Protein AF-A0A382EE22-F1 (afdb_monomer_lite)

Radius of gyration: 19.49 Å; chains: 1; bounding box: 49×25×49 Å

Secondary structure (DSSP, 8-state):
---HHHHHTHHHHHHHHHHHHHHHHHHHHHHHHHHHHHHHHHH-S-HHHHHHHHHHHHHHHHS-HHHHHHIIIIIGGG-HHHHTSTTHHHH--

pLDDT: mean 94.17, std 5.1, range [71.88, 98.56]

Foldseek 3Di:
DPCVVVVVCVVVVVVVVVVVVVVVVVCCVVVVVVVVLLVVQCPDPDPVSNVVSVVVVCVVVVDDPVVVVCCQQPVQVVDPVCCPDPVCVVRVD

Sequence (93 aa):
MDYNVIIDNLPLYLNGLWVTIQLVVIALVSGFGLAVPLALMAVSKTSFLRYPAKAYIYFFRGTPLLVQMFLLYYGMGQFEAIRESVLWMLFRE

InterPro domains:
  IPR000515 ABC transporter type 1, transmembrane domain MetI-like [cd06261] (17-79)
  IPR010065 Amino acid ABC transporter, permease protein, 3-TM domain [TIGR01726] (10-80)
  IPR035906 MetI-like superfamily [G3DSA:1.10.3720.10] (1-91)
  IPR035906 MetI-like superfamily [SSF161098] (11-79)
  IPR043429 ABC transporter membrane protein permease protein ArtM/GltK/GlnP/TcyL/YhdX-like [PTHR30614] (13-81)

Organism: NCBI:txid408172

Structure (mmCIF, N/CA/C/O backbone):
data_AF-A0A382EE22-F1
#
_entry.id   AF-A0A382EE22-F1
#
loop_
_atom_site.group_PDB
_atom_site.id
_atom_site.type_symbol
_atom_site.label_atom_id
_atom_site.label_alt_id
_atom_site.label_comp_id
_atom_site.label_asym_id
_atom_site.label_entity_id
_atom_site.label_seq_id
_atom_site.pdbx_PDB_ins_code
_atom_site.Cartn_x
_atom_site.Cartn_y
_atom_site.Cartn_z
_atom_site.occupancy
_atom_site.B_iso_or_equiv
_atom_site.auth_seq_id
_atom_site.auth_comp_id
_atom_site.auth_asym_id
_atom_site.auth_atom_id
_atom_site.pdbx_PDB_model_num
ATOM 1 N N . MET A 1 1 ? 26.319 -19.380 -21.685 1.00 72.56 1 MET A N 1
ATOM 2 C CA . MET A 1 1 ? 25.414 -18.335 -21.173 1.00 72.56 1 MET A CA 1
ATOM 3 C C . MET A 1 1 ? 25.820 -17.032 -21.823 1.00 72.56 1 MET A C 1
ATOM 5 O O . MET A 1 1 ? 26.986 -16.677 -21.710 1.00 72.56 1 MET A O 1
ATOM 9 N N . ASP A 1 2 ? 24.915 -16.394 -22.562 1.00 88.12 2 ASP A N 1
ATOM 10 C CA . ASP A 1 2 ? 25.178 -15.092 -23.178 1.00 88.12 2 ASP A CA 1
ATOM 11 C C . ASP A 1 2 ? 24.815 -13.984 -22.184 1.00 88.12 2 ASP A C 1
ATOM 13 O O . ASP A 1 2 ? 23.643 -13.720 -21.923 1.00 88.12 2 ASP A O 1
ATOM 17 N N . TYR A 1 3 ? 25.834 -13.396 -21.562 1.00 89.12 3 TYR A N 1
ATOM 18 C CA . TYR A 1 3 ? 25.658 -12.365 -20.540 1.00 89.12 3 TYR A CA 1
ATOM 19 C C . TYR A 1 3 ? 25.367 -10.981 -21.133 1.00 89.12 3 TYR A C 1
ATOM 21 O O . TYR A 1 3 ? 24.912 -10.104 -20.397 1.00 89.12 3 TYR A O 1
ATOM 29 N N . ASN A 1 4 ? 25.567 -10.782 -22.442 1.00 92.50 4 ASN A N 1
ATOM 30 C CA . ASN A 1 4 ? 25.299 -9.498 -23.095 1.00 92.50 4 ASN A CA 1
ATOM 31 C C . ASN A 1 4 ? 23.814 -9.134 -23.013 1.00 92.50 4 ASN A C 1
ATOM 33 O O . ASN A 1 4 ? 23.481 -7.990 -22.727 1.00 92.50 4 ASN A O 1
ATOM 37 N N . VAL A 1 5 ? 22.929 -10.136 -23.074 1.00 93.00 5 VAL A N 1
ATOM 38 C CA . VAL A 1 5 ? 21.476 -9.966 -22.906 1.00 93.00 5 VAL A CA 1
ATOM 39 C C . VAL A 1 5 ? 21.122 -9.248 -21.596 1.00 93.00 5 VAL A C 1
ATOM 41 O O . VAL A 1 5 ? 20.170 -8.474 -21.555 1.00 93.00 5 VAL A O 1
ATOM 44 N N . ILE A 1 6 ? 21.874 -9.466 -20.512 1.00 92.44 6 ILE A N 1
ATOM 45 C CA . ILE A 1 6 ? 21.615 -8.799 -19.226 1.00 92.44 6 ILE A CA 1
ATOM 46 C C . ILE A 1 6 ? 21.995 -7.318 -19.302 1.00 92.44 6 ILE A C 1
ATOM 48 O O . ILE A 1 6 ? 21.250 -6.471 -18.812 1.00 92.44 6 ILE A O 1
ATOM 52 N N . ILE A 1 7 ? 23.141 -7.016 -19.915 1.00 93.56 7 ILE A N 1
ATOM 53 C CA . ILE A 1 7 ? 23.666 -5.653 -20.042 1.00 93.56 7 ILE A CA 1
ATOM 54 C C . ILE A 1 7 ? 22.772 -4.834 -20.978 1.00 93.56 7 ILE A C 1
ATOM 56 O O . ILE A 1 7 ? 22.383 -3.721 -20.629 1.00 93.56 7 ILE A O 1
ATOM 60 N N . ASP A 1 8 ? 22.364 -5.418 -22.103 1.00 95.69 8 ASP A N 1
ATOM 61 C CA . ASP A 1 8 ? 21.500 -4.773 -23.095 1.00 95.69 8 ASP A CA 1
ATOM 62 C C . ASP A 1 8 ? 20.113 -4.433 -22.523 1.00 95.69 8 ASP A C 1
ATOM 64 O O . ASP A 1 8 ? 19.499 -3.436 -22.900 1.00 95.69 8 ASP A O 1
ATOM 68 N N . ASN A 1 9 ? 19.633 -5.224 -21.556 1.00 96.38 9 ASN A N 1
ATOM 69 C CA . ASN A 1 9 ? 18.353 -5.011 -20.874 1.00 96.38 9 ASN A CA 1
ATOM 70 C C . ASN A 1 9 ? 18.481 -4.267 -19.535 1.00 96.38 9 ASN A C 1
ATOM 72 O O . ASN A 1 9 ? 17.485 -4.094 -18.830 1.00 96.38 9 ASN A O 1
ATOM 76 N N . LEU A 1 10 ? 19.669 -3.773 -19.174 1.00 96.25 10 LEU A N 1
ATOM 77 C CA . LEU A 1 10 ? 19.866 -3.021 -17.934 1.00 96.25 10 LEU A CA 1
ATOM 78 C C . LEU A 1 10 ? 18.897 -1.827 -17.785 1.00 96.25 10 LEU A C 1
ATOM 80 O O . LEU A 1 10 ? 18.335 -1.671 -16.697 1.00 96.25 10 LEU A O 1
ATOM 84 N N . PRO A 1 11 ? 18.603 -1.034 -18.839 1.00 95.75 11 PRO A N 1
ATOM 85 C CA . PRO A 1 11 ? 17.606 0.034 -18.751 1.00 95.75 11 PRO A CA 1
ATOM 86 C C . PRO A 1 11 ? 16.200 -0.463 -18.379 1.00 95.75 11 PRO A C 1
ATOM 88 O O . PRO A 1 11 ? 15.498 0.202 -17.616 1.00 95.75 11 PRO A O 1
ATOM 91 N N . LEU A 1 12 ? 15.796 -1.643 -18.865 1.00 96.56 12 LEU A N 1
ATOM 92 C CA . LEU A 1 12 ? 14.502 -2.253 -18.547 1.00 96.56 12 LEU A CA 1
ATOM 93 C C . LEU A 1 12 ? 14.425 -2.636 -17.064 1.00 96.56 12 LEU A C 1
ATOM 95 O O . LEU A 1 12 ? 13.438 -2.329 -16.394 1.00 96.56 12 LEU A O 1
ATOM 99 N N . TYR A 1 13 ? 15.481 -3.249 -16.524 1.00 96.75 13 TYR A N 1
ATOM 100 C CA . TYR A 1 13 ? 15.537 -3.597 -15.103 1.00 96.75 13 TYR A CA 1
ATOM 101 C C . TYR A 1 13 ? 15.512 -2.360 -14.203 1.00 96.75 13 TYR A C 1
ATOM 103 O O . TYR A 1 13 ? 14.820 -2.356 -13.186 1.00 96.75 13 TYR A O 1
ATOM 111 N N . LEU A 1 14 ? 16.216 -1.291 -14.589 1.00 97.69 14 LEU A N 1
ATOM 112 C CA . LEU A 1 14 ? 16.195 -0.023 -13.857 1.00 97.69 14 LEU A CA 1
ATOM 113 C C . LEU A 1 14 ? 14.809 0.631 -13.879 1.00 97.69 14 LEU A C 1
ATOM 115 O O . LEU A 1 14 ? 14.382 1.182 -12.865 1.00 97.69 14 LEU A O 1
ATOM 119 N N . ASN A 1 15 ? 14.079 0.531 -14.992 1.00 97.81 15 ASN A N 1
ATOM 120 C CA . ASN A 1 15 ? 12.696 0.995 -15.058 1.00 97.81 15 ASN A CA 1
ATOM 121 C C . ASN A 1 15 ? 11.785 0.192 -14.112 1.00 97.81 15 ASN A C 1
ATOM 123 O O . ASN A 1 15 ? 11.053 0.782 -13.320 1.00 97.81 15 ASN A O 1
ATOM 127 N N . GLY A 1 16 ? 11.892 -1.141 -14.113 1.00 97.81 16 GLY A N 1
ATOM 128 C CA . GLY A 1 16 ? 11.142 -1.994 -13.184 1.00 97.81 16 GLY A CA 1
ATOM 129 C C . GLY A 1 16 ? 11.473 -1.715 -11.713 1.00 97.81 16 GLY A C 1
ATOM 130 O O . GLY A 1 16 ? 10.578 -1.647 -10.866 1.00 97.81 16 GLY A O 1
ATOM 131 N N . LEU A 1 17 ? 12.752 -1.483 -11.402 1.00 98.06 17 LEU A N 1
ATOM 132 C CA . LEU A 1 17 ? 13.193 -1.054 -10.076 1.00 98.06 17 LEU A CA 1
ATOM 133 C C . LEU A 1 17 ? 12.551 0.281 -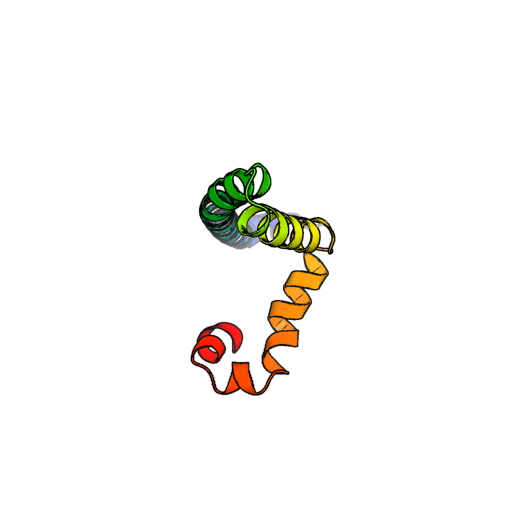9.684 1.00 98.06 17 LEU A C 1
ATOM 135 O O . LEU A 1 17 ? 12.059 0.420 -8.566 1.00 98.06 17 LEU A O 1
ATOM 139 N N . TRP A 1 18 ? 12.522 1.246 -10.603 1.00 98.25 18 TRP A N 1
ATOM 140 C CA . TRP A 1 18 ? 11.915 2.549 -10.359 1.00 98.25 18 TRP A CA 1
ATOM 141 C C . TRP A 1 18 ? 10.422 2.438 -10.036 1.00 98.25 18 TRP A C 1
ATOM 143 O O . TRP A 1 18 ? 9.973 2.981 -9.025 1.00 98.25 18 TRP A O 1
ATOM 153 N N . VAL A 1 19 ? 9.670 1.657 -10.818 1.00 98.06 19 VAL A N 1
ATOM 154 C CA . VAL A 1 19 ? 8.251 1.372 -10.544 1.00 98.06 19 VAL A CA 1
ATOM 155 C C . VAL A 1 19 ? 8.084 0.696 -9.181 1.00 98.06 19 VAL A C 1
ATOM 157 O O . VAL A 1 19 ? 7.211 1.069 -8.402 1.00 98.06 19 VAL A O 1
ATOM 160 N N . THR A 1 20 ? 8.959 -0.251 -8.838 1.00 98.19 20 THR A N 1
ATOM 161 C CA . THR A 1 20 ? 8.915 -0.942 -7.540 1.00 98.19 20 THR A CA 1
ATOM 162 C C . THR A 1 20 ? 9.106 0.032 -6.380 1.00 98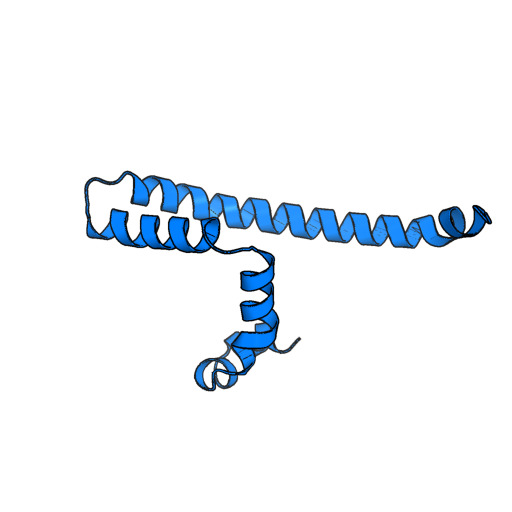.19 20 THR A C 1
ATOM 164 O O . THR A 1 20 ? 8.355 -0.017 -5.408 1.00 98.19 20 THR A O 1
ATOM 167 N N . ILE A 1 21 ? 10.069 0.953 -6.484 1.00 98.56 21 ILE A N 1
ATOM 168 C CA . ILE A 1 21 ? 10.299 1.989 -5.470 1.00 98.56 21 ILE A CA 1
ATOM 169 C C . ILE A 1 21 ? 9.056 2.867 -5.316 1.00 98.56 21 ILE A C 1
ATOM 171 O O . ILE A 1 21 ? 8.620 3.104 -4.191 1.00 98.56 21 ILE A O 1
ATOM 175 N N . GLN A 1 22 ? 8.454 3.308 -6.424 1.00 98.44 22 GLN A N 1
ATOM 176 C CA . GLN A 1 22 ? 7.227 4.105 -6.389 1.00 98.44 22 GLN A CA 1
ATOM 177 C C . GLN A 1 22 ? 6.096 3.364 -5.664 1.00 98.44 22 GLN A C 1
ATOM 179 O O . GLN A 1 22 ? 5.493 3.918 -4.743 1.00 98.44 22 GLN A O 1
ATOM 184 N N . LEU A 1 23 ? 5.853 2.097 -6.015 1.00 97.62 23 LEU A N 1
ATOM 185 C CA . LEU A 1 23 ? 4.824 1.271 -5.381 1.00 97.62 23 LEU A CA 1
ATOM 186 C C . LEU A 1 23 ? 5.085 1.078 -3.884 1.00 97.62 23 LEU A C 1
ATOM 188 O O . LEU A 1 23 ? 4.169 1.243 -3.079 1.00 97.62 23 LEU A O 1
ATOM 192 N N . VAL A 1 24 ? 6.328 0.780 -3.493 1.00 98.12 24 VAL A N 1
ATOM 193 C CA . VAL A 1 24 ? 6.708 0.591 -2.085 1.00 98.12 24 VAL A CA 1
ATOM 194 C C . VAL A 1 24 ? 6.508 1.873 -1.286 1.00 98.12 24 VAL A C 1
ATOM 196 O O . VAL A 1 24 ? 5.928 1.827 -0.204 1.00 98.12 24 VAL A O 1
ATOM 199 N N . VAL A 1 25 ? 6.942 3.022 -1.807 1.00 98.56 25 VAL A N 1
ATOM 200 C CA . VAL A 1 25 ? 6.784 4.309 -1.118 1.00 98.56 25 VAL A CA 1
ATOM 201 C C . VAL A 1 25 ? 5.304 4.639 -0.929 1.00 98.56 25 VAL A C 1
ATOM 203 O O . VAL A 1 25 ? 4.891 4.962 0.185 1.00 98.56 25 VAL A O 1
ATOM 206 N N . ILE A 1 26 ? 4.486 4.499 -1.976 1.00 98.12 26 ILE A N 1
ATOM 207 C CA . ILE A 1 26 ? 3.042 4.758 -1.900 1.00 98.12 26 ILE A CA 1
ATOM 208 C C . ILE A 1 26 ? 2.373 3.807 -0.898 1.00 98.12 26 ILE A C 1
ATOM 210 O O . ILE A 1 26 ? 1.598 4.255 -0.048 1.00 98.12 26 ILE A O 1
ATOM 214 N N . ALA A 1 27 ? 2.693 2.511 -0.947 1.00 96.75 27 ALA A N 1
ATOM 215 C CA . ALA A 1 27 ? 2.139 1.507 -0.042 1.00 96.75 27 ALA A CA 1
ATOM 216 C C . ALA A 1 27 ? 2.542 1.749 1.421 1.00 96.75 27 ALA A C 1
ATOM 218 O O . ALA A 1 27 ? 1.707 1.637 2.315 1.00 96.75 27 ALA A O 1
ATOM 219 N N . LEU A 1 28 ? 3.798 2.124 1.681 1.00 97.56 28 LEU A N 1
ATOM 220 C CA . LEU A 1 28 ? 4.273 2.415 3.034 1.00 97.56 28 LEU A CA 1
ATOM 221 C C . LEU A 1 28 ? 3.639 3.683 3.599 1.00 97.56 28 LEU A C 1
ATOM 223 O O . LEU A 1 28 ? 3.187 3.665 4.739 1.00 97.56 28 LEU A O 1
ATOM 227 N N . VAL A 1 29 ? 3.573 4.767 2.823 1.00 98.31 29 VAL A N 1
ATOM 228 C CA . VAL A 1 29 ? 2.994 6.037 3.289 1.00 98.31 29 VAL A CA 1
ATOM 229 C C . VAL A 1 29 ? 1.499 5.881 3.569 1.00 98.31 29 VAL A C 1
ATOM 231 O O . VAL A 1 29 ? 1.032 6.250 4.648 1.00 98.31 29 VAL A O 1
ATOM 234 N N . SER A 1 30 ? 0.749 5.288 2.636 1.00 97.38 30 SER A N 1
ATOM 235 C CA . SER A 1 30 ? -0.690 5.047 2.812 1.00 97.38 30 SER A CA 1
ATOM 236 C C . SER A 1 30 ? -0.969 4.034 3.927 1.00 97.38 30 SER A C 1
ATOM 238 O O . SER A 1 30 ? -1.794 4.287 4.808 1.00 97.38 30 SER A O 1
ATOM 240 N N . GLY A 1 31 ? -0.231 2.923 3.950 1.00 96.88 31 GLY A N 1
ATOM 241 C CA . GLY A 1 31 ? -0.335 1.892 4.976 1.00 96.88 31 GLY A CA 1
ATOM 242 C C . GLY A 1 31 ? -0.009 2.423 6.367 1.00 96.88 31 GLY A C 1
ATOM 243 O O . GLY A 1 31 ? -0.743 2.139 7.309 1.00 96.88 31 GLY A O 1
ATOM 244 N N . PHE A 1 32 ? 1.030 3.249 6.508 1.00 97.06 32 PHE A N 1
ATOM 245 C CA . PHE A 1 32 ? 1.378 3.891 7.774 1.00 97.06 32 PHE A CA 1
ATOM 246 C C . PHE A 1 32 ? 0.299 4.879 8.230 1.00 97.06 32 PHE A C 1
ATOM 248 O O . PHE A 1 32 ? -0.106 4.849 9.394 1.00 97.06 32 PHE A O 1
ATOM 255 N N . GLY A 1 33 ? -0.225 5.690 7.303 1.00 97.75 33 GLY A N 1
ATOM 256 C CA . GLY A 1 33 ? -1.329 6.613 7.569 1.00 97.75 33 GLY A CA 1
ATOM 257 C C . GLY A 1 33 ? -2.580 5.919 8.117 1.00 97.75 33 GLY A C 1
ATOM 258 O O . GLY A 1 33 ? -3.246 6.467 8.992 1.00 97.75 33 GLY A O 1
ATOM 259 N N . LEU A 1 34 ? -2.866 4.690 7.673 1.00 96.81 34 LEU A N 1
ATOM 260 C CA . LEU A 1 34 ? -3.956 3.863 8.204 1.00 96.81 34 LEU A CA 1
ATOM 261 C C . LEU A 1 34 ? -3.564 3.086 9.470 1.00 96.81 34 LEU A C 1
ATOM 263 O O . LEU A 1 34 ? -4.385 2.911 10.373 1.00 96.81 34 LEU A O 1
ATOM 267 N N . ALA A 1 35 ? -2.319 2.620 9.566 1.00 97.19 35 ALA A N 1
ATOM 268 C CA . ALA A 1 35 ? -1.854 1.780 10.666 1.00 97.19 35 ALA A CA 1
ATOM 269 C C . ALA A 1 35 ? -1.895 2.510 12.012 1.00 97.19 35 ALA A C 1
ATOM 271 O O . ALA A 1 35 ? -2.309 1.916 13.007 1.00 97.19 35 ALA A O 1
ATOM 272 N N . VAL A 1 36 ? -1.514 3.790 12.049 1.00 97.38 36 VAL A N 1
ATOM 273 C CA . VAL A 1 36 ? -1.518 4.598 13.280 1.00 97.38 36 VAL A CA 1
ATOM 274 C C . VAL A 1 36 ? -2.922 4.710 13.899 1.00 97.38 36 VAL A C 1
ATOM 276 O O . VAL A 1 36 ? -3.087 4.288 15.048 1.00 97.38 36 VAL A O 1
ATOM 279 N N . PRO A 1 37 ? -3.963 5.207 13.199 1.00 97.19 37 PRO A N 1
ATOM 280 C CA . PRO A 1 37 ? -5.301 5.294 13.775 1.00 97.19 37 PRO A CA 1
ATOM 281 C C . PRO A 1 37 ? -5.884 3.915 14.097 1.00 97.19 37 PRO A C 1
ATOM 283 O O . PRO A 1 37 ? -6.506 3.757 15.147 1.00 97.19 37 PRO A O 1
ATOM 286 N N . LEU A 1 38 ? -5.651 2.893 13.264 1.00 97.81 38 LEU A N 1
ATOM 287 C CA . LEU A 1 38 ? -6.111 1.530 13.552 1.00 97.81 38 LEU A CA 1
ATOM 288 C C . LEU A 1 38 ? -5.475 0.961 14.822 1.00 97.81 38 LEU A C 1
ATOM 290 O O . LEU A 1 38 ? -6.176 0.344 15.625 1.00 97.81 38 LEU A O 1
ATOM 294 N N . ALA A 1 39 ? -4.180 1.196 15.042 1.00 97.19 39 ALA A N 1
ATOM 295 C CA . ALA A 1 39 ? -3.491 0.773 16.254 1.00 97.19 39 ALA A CA 1
ATOM 296 C C . ALA A 1 39 ? -4.068 1.466 17.497 1.00 97.19 39 ALA A C 1
ATOM 298 O O . ALA A 1 39 ? -4.374 0.791 18.481 1.00 97.19 39 ALA A O 1
ATOM 299 N N . LEU A 1 40 ? -4.296 2.784 17.431 1.00 97.88 40 LEU A N 1
ATOM 300 C CA . LEU A 1 40 ? -4.920 3.548 18.518 1.00 97.88 40 LEU A CA 1
ATOM 301 C C . LEU A 1 40 ? -6.345 3.058 18.818 1.00 97.88 40 LEU A C 1
ATOM 303 O O . LEU A 1 40 ? -6.705 2.862 19.980 1.00 97.88 40 LEU A O 1
ATOM 307 N N . MET A 1 41 ? -7.148 2.793 17.783 1.00 98.19 41 MET A N 1
ATOM 308 C CA . MET A 1 41 ? -8.488 2.226 17.947 1.00 98.19 41 MET A CA 1
ATOM 309 C C . MET A 1 41 ? -8.440 0.822 18.565 1.00 98.19 41 MET A C 1
ATOM 311 O O . MET A 1 41 ? -9.218 0.526 19.471 1.00 98.19 41 MET A O 1
ATOM 315 N N . ALA A 1 42 ? -7.500 -0.028 18.145 1.00 97.31 42 ALA A N 1
ATOM 316 C CA . ALA A 1 42 ? -7.375 -1.407 18.617 1.00 97.31 42 ALA A CA 1
ATOM 317 C C . ALA A 1 42 ? -6.982 -1.530 20.103 1.00 97.31 42 ALA A C 1
ATOM 319 O O . ALA A 1 42 ? -7.320 -2.537 20.737 1.00 97.31 42 ALA A O 1
ATOM 320 N N . VAL A 1 43 ? -6.300 -0.527 20.670 1.00 97.44 43 VAL A N 1
ATOM 321 C CA . VAL A 1 43 ? -5.955 -0.470 22.107 1.00 97.44 43 VAL A CA 1
ATOM 322 C C . VAL A 1 43 ? -6.965 0.317 22.947 1.00 97.44 43 VAL A C 1
ATOM 324 O O . VAL A 1 43 ? -6.857 0.346 24.173 1.00 97.44 43 VAL A O 1
ATOM 327 N N . SER A 1 44 ? -7.972 0.930 22.319 1.00 97.31 44 SER A N 1
ATOM 328 C CA . SER A 1 44 ? -9.001 1.699 23.018 1.00 97.31 44 SER A CA 1
ATOM 329 C C . SER A 1 44 ? -9.819 0.834 23.987 1.00 97.31 44 SER A C 1
ATOM 331 O O . SER A 1 44 ? -10.080 -0.349 23.748 1.00 97.31 44 SER A O 1
ATOM 333 N N . LYS A 1 45 ? -10.280 1.441 25.088 1.00 96.94 45 LYS A N 1
ATOM 334 C CA . LYS A 1 45 ? -11.221 0.808 26.030 1.00 96.94 45 LYS A CA 1
ATOM 335 C C . LYS A 1 45 ? -12.623 0.668 25.426 1.00 96.94 45 LYS A C 1
ATOM 337 O O . LYS A 1 45 ? -13.376 -0.216 25.829 1.00 96.94 45 LYS A O 1
ATOM 342 N N . THR A 1 46 ? -12.964 1.512 24.452 1.00 97.50 46 THR A N 1
ATOM 343 C CA . THR A 1 46 ? -14.283 1.540 23.816 1.00 97.50 46 THR A CA 1
ATOM 344 C C . THR A 1 46 ? -14.428 0.380 22.837 1.00 97.50 46 THR A C 1
ATOM 346 O O . THR A 1 46 ? -13.793 0.355 21.782 1.00 97.50 46 THR A O 1
ATOM 349 N N . SER A 1 47 ? -15.313 -0.566 23.156 1.00 95.75 47 SER A N 1
ATOM 350 C CA . SER A 1 47 ? -15.568 -1.759 22.339 1.00 95.75 47 SER A CA 1
ATOM 351 C C . SER A 1 47 ? -15.923 -1.439 20.882 1.00 95.75 47 SER A C 1
ATOM 353 O O . SER A 1 47 ? -15.426 -2.113 19.983 1.00 95.75 47 SER A O 1
ATOM 355 N N . PHE A 1 48 ? -16.704 -0.380 20.638 1.00 97.00 48 PHE A N 1
ATOM 356 C CA . PHE A 1 48 ? -17.104 0.038 19.289 1.00 97.00 48 PHE A CA 1
ATOM 357 C C . PHE A 1 48 ? -15.932 0.497 18.406 1.00 97.00 48 PHE A C 1
ATOM 359 O O . PHE A 1 48 ? -15.998 0.351 17.195 1.00 97.00 48 PHE A O 1
ATOM 366 N N . LEU A 1 49 ? -14.836 0.994 18.989 1.00 97.12 49 LEU A N 1
ATOM 367 C CA . LEU A 1 49 ? -13.616 1.327 18.240 1.00 97.12 49 LEU A CA 1
ATOM 368 C C . LEU A 1 49 ? -12.687 0.113 18.131 1.00 97.12 49 LEU A C 1
ATOM 370 O O . LEU A 1 49 ? -12.120 -0.175 17.077 1.00 97.12 49 LEU A O 1
ATOM 374 N N . ARG A 1 50 ? -12.561 -0.632 19.232 1.00 98.12 50 ARG A N 1
ATOM 375 C CA . ARG A 1 50 ? -11.618 -1.741 19.359 1.00 98.12 50 ARG A CA 1
ATOM 376 C C . ARG A 1 50 ? -11.943 -2.919 18.449 1.00 98.12 50 ARG A C 1
ATOM 378 O O . ARG A 1 50 ? -11.032 -3.462 17.828 1.00 98.12 50 ARG A O 1
ATOM 385 N N . TYR A 1 51 ? -13.200 -3.360 18.404 1.00 97.81 51 TYR A N 1
ATOM 386 C CA . TYR A 1 51 ? -13.558 -4.573 1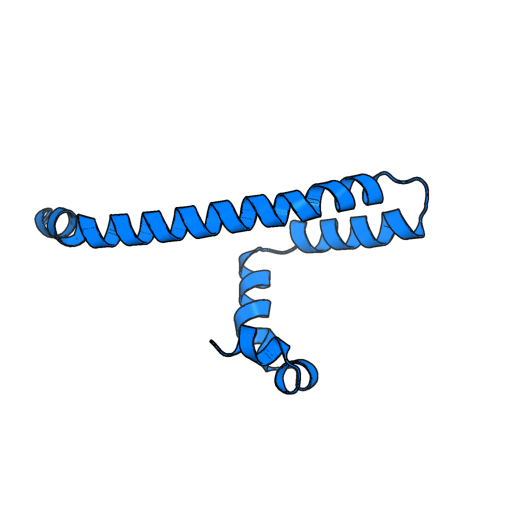7.663 1.00 97.81 51 TYR A CA 1
ATOM 387 C C . TYR A 1 51 ? -13.463 -4.401 16.142 1.00 97.81 51 TYR A C 1
ATOM 389 O O . TYR A 1 51 ? -12.821 -5.253 15.529 1.00 97.81 51 TYR A O 1
ATOM 397 N N . PRO A 1 52 ? -13.977 -3.318 15.523 1.00 97.69 52 PRO A N 1
ATOM 398 C CA . PRO A 1 52 ? -13.794 -3.098 14.089 1.00 97.69 52 PRO A CA 1
ATOM 399 C C . PRO A 1 52 ? -12.319 -2.985 13.689 1.00 97.69 52 PRO A C 1
ATOM 401 O O . PRO A 1 52 ? -11.898 -3.619 12.725 1.00 97.69 52 PRO A O 1
ATOM 404 N N . ALA A 1 53 ? -11.502 -2.270 14.473 1.00 97.94 53 ALA A N 1
ATOM 405 C CA . ALA A 1 53 ? -10.065 -2.172 14.217 1.00 97.94 53 ALA A CA 1
ATOM 406 C C . ALA A 1 53 ? -9.368 -3.540 14.305 1.00 97.94 53 ALA A C 1
ATOM 408 O O . ALA A 1 53 ? -8.576 -3.895 13.434 1.00 97.94 53 ALA A O 1
ATOM 409 N N . LYS A 1 54 ? -9.696 -4.352 15.319 1.00 97.56 54 LYS A N 1
ATOM 410 C CA . LYS A 1 54 ? -9.171 -5.721 15.439 1.00 97.56 54 LYS A CA 1
ATOM 411 C C . LYS A 1 54 ? -9.636 -6.632 14.306 1.00 97.56 54 LYS A C 1
ATOM 413 O O . LYS A 1 54 ? -8.830 -7.426 13.837 1.00 97.56 54 LYS A O 1
ATOM 418 N N . ALA A 1 55 ? -10.887 -6.516 13.861 1.00 97.75 55 ALA A N 1
ATOM 419 C CA . ALA A 1 55 ? -11.415 -7.288 12.738 1.00 97.75 55 ALA A CA 1
ATOM 420 C C . ALA A 1 55 ? -10.681 -6.945 11.435 1.00 97.75 55 ALA A C 1
ATOM 422 O O . ALA A 1 55 ? -10.227 -7.853 10.745 1.00 97.75 55 ALA A O 1
ATOM 423 N N . TYR A 1 56 ? -10.474 -5.653 11.156 1.00 97.06 56 TYR A N 1
ATOM 424 C CA . TYR A 1 56 ? -9.654 -5.196 10.033 1.00 97.06 56 TYR A CA 1
ATOM 425 C C . TYR A 1 56 ? -8.238 -5.786 10.111 1.00 97.06 56 TYR A C 1
ATOM 427 O O . TYR A 1 56 ? -7.785 -6.447 9.180 1.00 97.06 56 TYR A O 1
ATOM 435 N N . ILE A 1 57 ? -7.549 -5.615 11.247 1.00 96.62 57 ILE A N 1
ATOM 436 C CA . ILE A 1 57 ? -6.180 -6.121 11.434 1.00 96.62 57 ILE A CA 1
ATOM 437 C C . ILE A 1 57 ? -6.129 -7.643 11.250 1.00 96.62 57 ILE A C 1
ATOM 439 O O . ILE A 1 57 ? -5.217 -8.144 10.597 1.00 96.62 57 ILE A O 1
ATOM 443 N N . TYR A 1 58 ? -7.093 -8.376 11.809 1.00 96.75 58 TYR A N 1
ATOM 444 C CA . TYR A 1 58 ? -7.169 -9.830 11.700 1.00 96.75 58 TYR A CA 1
ATOM 445 C C . TYR A 1 58 ? -7.401 -10.288 10.261 1.00 96.75 58 TYR A C 1
ATOM 447 O O . TYR A 1 58 ? -6.686 -11.167 9.797 1.00 96.75 58 TYR A O 1
ATOM 455 N N . PHE A 1 59 ? -8.343 -9.676 9.540 1.00 96.31 59 PHE A N 1
ATOM 456 C CA . PHE A 1 59 ? -8.605 -10.002 8.140 1.00 96.31 59 PHE A CA 1
ATOM 457 C C . PHE A 1 59 ? -7.356 -9.761 7.288 1.00 96.31 59 PHE A C 1
ATOM 459 O O . PHE A 1 59 ? -6.850 -10.684 6.655 1.00 96.31 59 PHE A O 1
ATOM 466 N N . PHE A 1 60 ? -6.786 -8.552 7.348 1.00 95.25 60 PHE A N 1
ATOM 467 C CA . PHE A 1 60 ? -5.678 -8.195 6.466 1.00 95.25 60 PHE A CA 1
ATOM 468 C C . PHE A 1 60 ? -4.366 -8.917 6.794 1.00 95.25 60 PHE A C 1
ATOM 470 O O . PHE A 1 60 ? -3.597 -9.201 5.880 1.00 95.25 60 PHE A O 1
ATOM 477 N N . ARG A 1 61 ? -4.113 -9.247 8.070 1.00 95.00 61 ARG A N 1
ATOM 478 C CA . ARG A 1 61 ? -2.928 -10.025 8.484 1.00 95.00 61 ARG A CA 1
ATOM 479 C C . ARG A 1 61 ? -3.142 -11.539 8.447 1.00 95.00 61 ARG A C 1
ATOM 481 O O . ARG A 1 61 ? -2.159 -12.272 8.474 1.00 95.00 61 ARG A O 1
ATOM 488 N N . GLY A 1 62 ? -4.391 -11.998 8.449 1.00 96.25 62 GLY A N 1
ATOM 489 C CA . GLY A 1 62 ? -4.760 -13.413 8.499 1.00 96.25 62 GLY A CA 1
ATOM 490 C C . GLY A 1 62 ? -4.985 -14.046 7.128 1.00 96.25 62 GLY A C 1
ATOM 491 O O . GLY A 1 62 ? -4.944 -15.268 7.018 1.00 96.25 62 GLY A O 1
ATOM 492 N N . THR A 1 63 ? -5.198 -13.247 6.079 1.00 96.75 63 THR A N 1
ATOM 493 C CA . THR A 1 63 ? -5.360 -13.743 4.702 1.00 96.75 63 THR A CA 1
ATOM 494 C C . THR A 1 63 ? -4.102 -13.511 3.859 1.00 96.75 63 THR A C 1
ATOM 496 O O . THR A 1 63 ? -3.478 -12.458 4.001 1.00 96.75 63 THR A O 1
ATOM 499 N N . PRO A 1 64 ? -3.747 -14.417 2.927 1.00 97.12 64 PRO A N 1
ATOM 500 C CA . PRO A 1 64 ? -2.613 -14.210 2.029 1.00 97.12 64 PRO A CA 1
ATOM 501 C C . PRO A 1 64 ? -2.775 -12.955 1.161 1.00 97.12 64 PRO A C 1
ATOM 503 O O . PRO A 1 64 ? -3.821 -12.763 0.539 1.00 97.12 64 PRO A O 1
ATOM 506 N N . LEU A 1 65 ? -1.712 -12.151 1.038 1.00 95.12 65 LEU A N 1
ATOM 507 C CA . LEU A 1 65 ? -1.708 -10.942 0.198 1.00 95.12 65 LEU A CA 1
ATOM 508 C C . LEU A 1 65 ? -2.078 -11.253 -1.260 1.00 95.12 65 LEU A C 1
ATOM 510 O O . LEU A 1 65 ? -2.837 -10.516 -1.880 1.00 95.12 65 LEU A O 1
ATOM 514 N N . LEU A 1 66 ? -1.597 -12.383 -1.788 1.00 95.56 66 LEU A N 1
ATOM 515 C CA . LEU A 1 66 ? -1.918 -12.822 -3.147 1.00 95.56 66 LEU A CA 1
ATOM 516 C C . LEU A 1 66 ? -3.429 -13.013 -3.345 1.00 95.56 66 LEU A C 1
ATOM 518 O O . LEU A 1 66 ? -3.966 -12.612 -4.372 1.00 95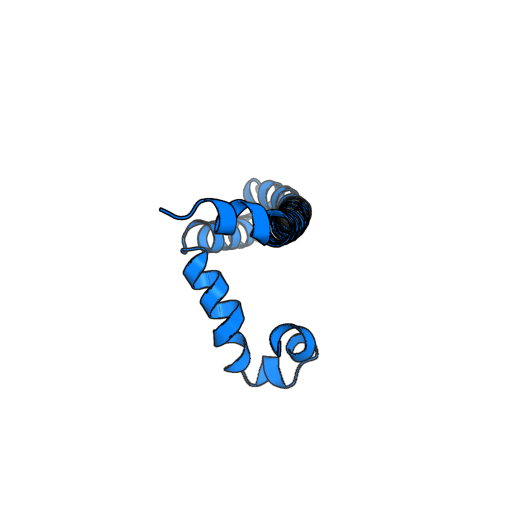.56 66 LEU A O 1
ATOM 522 N N . VAL A 1 67 ? -4.123 -13.577 -2.351 1.00 95.25 67 VAL A N 1
ATOM 523 C CA . VAL A 1 67 ? -5.582 -13.758 -2.398 1.00 95.25 67 VAL A CA 1
ATOM 524 C C . VAL A 1 67 ? -6.286 -12.405 -2.356 1.00 95.25 67 VAL A C 1
ATOM 526 O O . VAL A 1 67 ? -7.214 -12.182 -3.126 1.00 95.25 67 VAL A O 1
ATOM 529 N N . GLN A 1 68 ? -5.829 -11.479 -1.509 1.00 94.94 68 GLN A N 1
ATOM 530 C CA . GLN A 1 68 ? -6.384 -10.122 -1.450 1.00 94.94 68 GLN A CA 1
ATOM 531 C C . GLN A 1 68 ? -6.245 -9.397 -2.792 1.00 94.94 68 GLN A C 1
ATOM 533 O O . GLN A 1 68 ? -7.220 -8.841 -3.290 1.00 94.94 68 GLN A O 1
ATOM 538 N N . MET A 1 69 ? -5.055 -9.441 -3.399 1.00 93.12 69 MET A N 1
ATOM 539 C CA . MET A 1 69 ? -4.812 -8.849 -4.715 1.00 93.12 69 MET A CA 1
ATOM 540 C C . MET A 1 69 ? -5.670 -9.506 -5.795 1.00 93.12 69 MET A C 1
ATOM 542 O O . MET A 1 69 ? -6.262 -8.804 -6.607 1.00 93.12 69 MET A O 1
ATOM 546 N N . PHE A 1 70 ? -5.785 -10.835 -5.781 1.00 92.62 70 PHE A N 1
ATOM 547 C CA . PHE A 1 70 ? -6.622 -11.561 -6.731 1.00 92.62 70 PHE A CA 1
ATOM 548 C C . PHE A 1 70 ? -8.096 -11.147 -6.626 1.00 92.62 70 PHE A C 1
ATOM 550 O O . PHE A 1 70 ? -8.733 -10.867 -7.637 1.00 92.62 70 PHE A O 1
ATOM 557 N N . LEU A 1 71 ? -8.635 -11.053 -5.407 1.00 91.88 71 LEU A N 1
ATOM 558 C CA . LEU A 1 71 ? -10.011 -10.610 -5.180 1.00 91.88 71 LEU A CA 1
ATOM 559 C C . LEU A 1 71 ? -10.228 -9.152 -5.600 1.00 91.88 71 LEU A C 1
ATOM 561 O O . LEU A 1 71 ? -11.271 -8.835 -6.163 1.00 91.88 71 LEU A O 1
ATOM 565 N N . LEU A 1 72 ? -9.255 -8.273 -5.356 1.00 90.38 72 LEU A N 1
ATOM 566 C CA . LEU A 1 72 ? -9.340 -6.874 -5.775 1.00 90.38 72 LEU A CA 1
ATOM 567 C C . LEU A 1 72 ? -9.312 -6.730 -7.298 1.00 90.38 72 LEU A C 1
ATOM 569 O O . LEU A 1 72 ? -10.137 -6.010 -7.848 1.00 90.38 72 LEU A O 1
ATOM 573 N N . TYR A 1 73 ? -8.397 -7.431 -7.966 1.00 89.06 73 TYR A N 1
ATOM 574 C CA . TYR A 1 73 ? -8.192 -7.296 -9.405 1.00 89.06 73 TYR A CA 1
ATOM 575 C C . TYR A 1 73 ? -9.263 -8.036 -10.222 1.00 89.06 73 TYR A C 1
ATOM 577 O O . TYR A 1 73 ? -9.855 -7.470 -11.132 1.00 89.06 73 TYR A O 1
ATOM 585 N N . TYR A 1 74 ? -9.580 -9.285 -9.867 1.00 88.88 74 TYR A N 1
ATOM 586 C CA . TYR A 1 74 ? -10.526 -10.110 -10.632 1.00 88.88 74 TYR A CA 1
ATOM 587 C C . TYR A 1 74 ? -11.932 -10.166 -10.018 1.00 88.88 74 TYR A C 1
ATOM 589 O O . TYR A 1 74 ? -12.919 -10.345 -10.732 1.00 88.88 74 TYR A O 1
ATOM 597 N N . GLY A 1 75 ? -12.045 -10.039 -8.694 1.00 90.00 75 GLY A N 1
ATOM 598 C CA . GLY A 1 75 ? -13.314 -10.203 -7.980 1.00 90.00 75 GLY A CA 1
ATOM 599 C C . GLY A 1 75 ? -14.219 -8.971 -8.030 1.00 90.00 75 GLY A C 1
ATOM 600 O O . GLY A 1 75 ? -15.436 -9.123 -8.118 1.00 90.00 75 GLY A O 1
ATOM 601 N N . MET A 1 76 ? -13.660 -7.756 -8.028 1.00 89.00 76 MET A N 1
ATOM 602 C CA . MET A 1 76 ? -14.456 -6.518 -7.954 1.00 89.00 76 MET A CA 1
ATOM 603 C C . MET A 1 76 ? -15.407 -6.336 -9.143 1.00 89.00 76 MET A C 1
ATOM 605 O O . MET A 1 76 ? -16.534 -5.878 -8.961 1.00 89.00 76 MET A O 1
ATOM 609 N N . GLY A 1 77 ? -15.012 -6.775 -10.341 1.00 86.94 77 GLY A N 1
ATOM 610 C CA . GLY A 1 77 ? -15.866 -6.726 -11.533 1.00 86.94 77 GLY A CA 1
ATOM 611 C C . GLY A 1 77 ? -17.072 -7.673 -11.507 1.00 86.94 77 GLY A C 1
ATOM 612 O O . GLY A 1 77 ? -17.961 -7.534 -12.343 1.00 86.94 77 GLY A O 1
ATOM 613 N N . GLN A 1 78 ? -17.144 -8.618 -10.564 1.00 88.94 78 GLN A N 1
ATOM 614 C CA . GLN A 1 78 ? -18.290 -9.528 -10.434 1.00 88.94 78 GLN A CA 1
ATOM 615 C C . GLN A 1 78 ? -19.473 -8.887 -9.692 1.00 88.94 78 GLN A C 1
ATOM 617 O O . GLN A 1 78 ? -20.602 -9.359 -9.806 1.00 88.94 78 GLN A O 1
ATOM 622 N N . PHE A 1 79 ? -19.236 -7.808 -8.941 1.00 91.12 79 PHE A N 1
ATOM 623 C CA . PHE A 1 79 ? -20.277 -7.124 -8.182 1.00 91.12 79 PHE A CA 1
ATOM 624 C C . PHE A 1 79 ? -20.911 -6.016 -9.026 1.00 91.12 79 PHE A C 1
ATOM 626 O O . PHE A 1 79 ? -20.272 -5.008 -9.334 1.00 91.12 79 PHE A O 1
ATOM 633 N N . GLU A 1 80 ? -22.192 -6.173 -9.3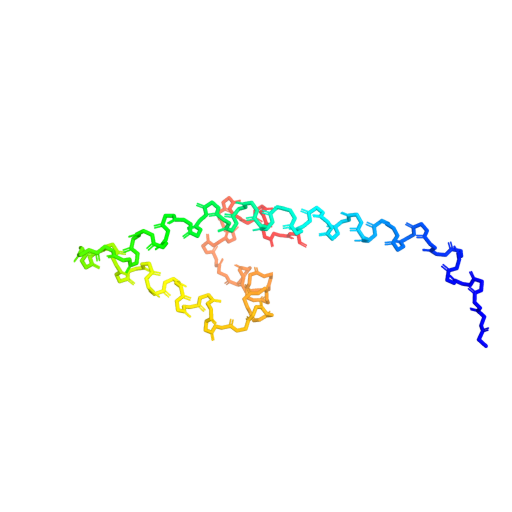59 1.00 90.12 80 GLU A N 1
ATOM 634 C CA . GLU A 1 80 ? -22.956 -5.204 -10.160 1.00 90.12 80 GLU A CA 1
ATOM 635 C C . GLU A 1 80 ? -22.935 -3.796 -9.538 1.00 90.12 80 GLU A C 1
ATOM 637 O O . GLU A 1 80 ? -22.638 -2.818 -10.219 1.00 90.12 80 GLU A O 1
ATOM 642 N N . ALA A 1 81 ? -23.070 -3.714 -8.209 1.00 90.69 81 ALA A N 1
ATOM 643 C CA . ALA A 1 81 ? -22.978 -2.463 -7.457 1.00 90.69 81 ALA A CA 1
ATOM 644 C C . ALA A 1 81 ? -21.642 -1.718 -7.643 1.00 90.69 81 ALA A C 1
ATOM 646 O O . ALA A 1 81 ? -21.615 -0.490 -7.602 1.00 90.69 81 ALA A O 1
ATOM 647 N N . ILE A 1 82 ? -20.528 -2.433 -7.845 1.00 90.12 82 ILE A N 1
ATOM 648 C CA . ILE A 1 82 ? -19.228 -1.796 -8.096 1.00 90.12 82 ILE A CA 1
ATOM 649 C C . ILE A 1 82 ? -19.169 -1.302 -9.535 1.00 90.12 82 ILE A C 1
ATOM 651 O O . ILE A 1 82 ? -18.757 -0.164 -9.747 1.00 90.12 82 ILE A O 1
ATOM 655 N N . ARG A 1 83 ? -19.625 -2.112 -10.498 1.00 88.00 83 ARG A N 1
ATOM 656 C CA . ARG A 1 83 ? -19.621 -1.785 -11.933 1.00 88.00 83 ARG A CA 1
ATOM 657 C C . ARG A 1 83 ? -20.423 -0.533 -12.281 1.00 88.00 83 ARG A C 1
ATOM 659 O O . ARG A 1 83 ? -20.026 0.205 -13.177 1.00 88.00 83 ARG A O 1
ATOM 666 N N . GLU A 1 84 ? -21.536 -0.307 -11.594 1.00 91.75 84 GLU A N 1
ATOM 667 C CA . GLU A 1 84 ? -22.370 0.885 -11.788 1.00 91.75 84 GLU A CA 1
ATOM 668 C C . GLU A 1 84 ? -21.859 2.107 -11.013 1.00 91.75 84 GLU A C 1
ATOM 670 O O . GLU A 1 84 ? -22.287 3.235 -11.258 1.00 91.75 84 GLU A O 1
ATOM 675 N N . SER A 1 85 ? -20.928 1.906 -10.079 1.00 92.19 85 SER A N 1
ATOM 676 C CA . SER A 1 85 ? -20.369 2.981 -9.265 1.00 92.19 85 SER A CA 1
ATOM 677 C C . SER A 1 85 ? -19.165 3.656 -9.925 1.00 92.19 85 SER A C 1
ATOM 679 O O . SER A 1 85 ? -18.486 3.100 -10.788 1.00 92.19 85 SER A O 1
ATOM 681 N N . VAL A 1 86 ? -18.818 4.844 -9.421 1.00 90.25 86 VAL A N 1
ATOM 682 C CA . VAL A 1 86 ? -17.599 5.577 -9.810 1.00 90.25 86 VAL A CA 1
ATOM 683 C C . VAL A 1 86 ? -16.327 4.755 -9.557 1.00 90.25 86 VAL A C 1
ATOM 685 O O . VAL A 1 86 ? -15.337 4.921 -10.266 1.00 90.25 86 VAL A O 1
ATOM 688 N N . LEU A 1 87 ? -16.354 3.822 -8.597 1.00 87.44 87 LEU A N 1
ATOM 689 C CA . LEU A 1 87 ? -15.213 2.955 -8.291 1.00 87.44 87 LEU A CA 1
ATOM 690 C C . LEU A 1 87 ? -14.832 2.060 -9.473 1.00 87.44 87 LEU A C 1
ATOM 692 O O . LEU A 1 87 ? -13.674 1.667 -9.580 1.00 87.44 87 LEU A O 1
ATOM 696 N N . TRP A 1 88 ? -15.757 1.779 -10.396 1.00 88.44 88 TRP A N 1
ATOM 697 C CA . TRP A 1 88 ? -15.443 0.999 -11.588 1.00 88.44 88 TRP A CA 1
ATOM 698 C C . TRP A 1 88 ? -14.384 1.659 -12.473 1.00 88.44 88 TRP A C 1
ATOM 700 O O . TRP A 1 88 ? -13.610 0.956 -13.112 1.00 88.44 88 TRP A O 1
ATOM 710 N N . MET A 1 89 ? -14.270 2.992 -12.466 1.00 87.38 89 MET A N 1
ATOM 711 C CA . MET A 1 89 ? -13.198 3.685 -13.192 1.00 87.38 89 MET A CA 1
ATOM 712 C C . MET A 1 89 ? -11.804 3.275 -12.702 1.00 87.38 89 MET A C 1
ATOM 714 O O . MET A 1 89 ? -10.878 3.253 -13.501 1.00 87.38 89 MET A O 1
ATOM 718 N N . LEU A 1 90 ? -11.670 2.926 -11.418 1.00 86.00 90 LEU A N 1
ATOM 719 C CA . LEU A 1 90 ? -10.412 2.488 -10.817 1.00 86.00 90 LEU A CA 1
ATOM 720 C C . LEU A 1 90 ? -10.123 1.000 -11.070 1.00 86.00 90 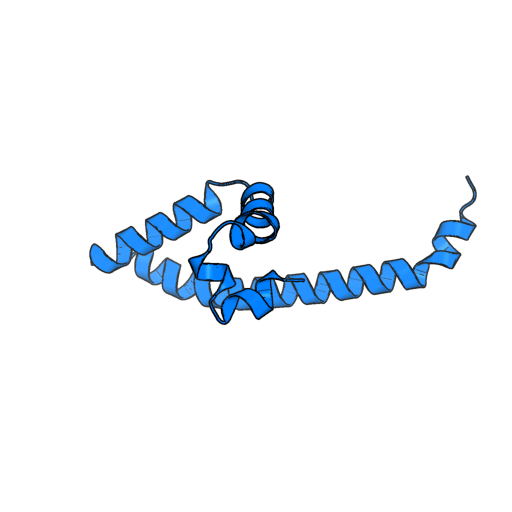LEU A C 1
ATOM 722 O O . LEU A 1 90 ? -8.965 0.622 -11.184 1.00 86.00 90 LEU A O 1
ATOM 726 N N . PHE A 1 91 ? -11.158 0.157 -11.133 1.00 85.81 91 PHE A N 1
ATOM 727 C CA . PHE A 1 91 ? -11.015 -1.303 -11.234 1.00 85.81 91 PHE A CA 1
ATOM 728 C C . PHE A 1 91 ? -11.136 -1.860 -12.663 1.00 85.81 91 PHE A C 1
ATOM 730 O O . PHE A 1 91 ? -11.068 -3.074 -12.832 1.00 85.81 91 PHE A O 1
ATOM 737 N N . ARG A 1 92 ? -11.376 -1.021 -13.685 1.00 79.44 92 ARG A N 1
ATOM 738 C CA . ARG A 1 92 ? -11.568 -1.497 -15.072 1.00 79.44 92 ARG A CA 1
ATOM 739 C C . ARG A 1 92 ? -10.275 -1.750 -15.855 1.00 79.44 92 ARG A C 1
ATOM 741 O O . ARG A 1 92 ? -10.383 -2.280 -16.961 1.00 79.44 92 ARG A O 1
ATOM 748 N N . GLU A 1 93 ? -9.136 -1.264 -15.362 1.00 71.88 93 GLU A N 1
ATOM 749 C CA . GLU A 1 93 ? -7.804 -1.442 -15.973 1.00 71.88 93 GLU A CA 1
ATOM 750 C C . GLU A 1 93 ? -7.175 -2.775 -15.546 1.00 71.88 93 GLU A C 1
ATOM 752 O O . GLU A 1 93 ? -6.621 -3.475 -16.424 1.00 71.88 93 GLU A O 1
#